Protein AF-A0A2T2YLC9-F1 (afdb_monomer)

Sequence (88 aa):
MKNSEIISPDEQITFIQEELNTIDLMRRQLFHFVPSENNLVMTFTLQDGNQVNIPIQNPYKTRMFIEEVRTYLGEQELVNERKLSKIK

Nearest PDB structures (foldseek):
  2zqm-assembl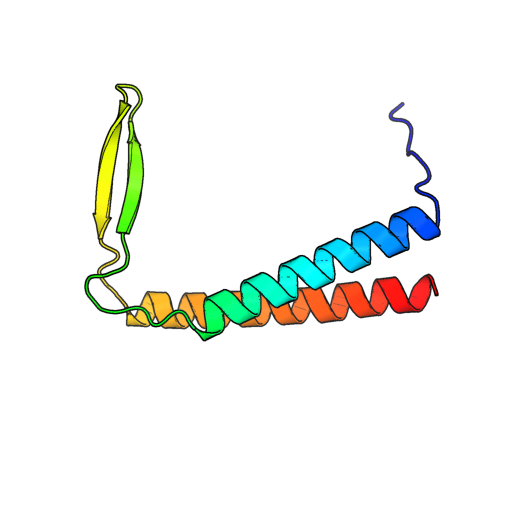y1_A  TM=4.690E-01  e=2.345E-01  Thermococcus sp. JCM 11816
  6nrb-assembly1_1  TM=4.455E-01  e=2.014E+00  Homo sapiens
  6nrd-assembly1_1  TM=4.246E-01  e=1.887E+00  Homo sapiens

Solvent-accessible surface area (backbone atoms only — not comparable to full-atom values): 5278 Å² total; per-residue (Å²): 135,83,81,76,78,79,72,48,73,67,56,50,48,51,51,47,52,53,52,46,54,51,44,53,52,52,46,52,55,55,70,72,55,75,73,46,74,82,76,44,63,52,75,44,76,46,97,87,68,50,77,46,76,45,71,49,81,49,33,66,61,51,50,52,51,51,53,51,52,47,50,52,45,54,53,50,44,57,53,44,53,57,52,48,67,73,74,108

Mean predicted aligned error: 10.0 Å

Organism: NCBI:txid2072846

Structure (mmCIF, N/CA/C/O backbone):
data_AF-A0A2T2YLC9-F1
#
_entry.id   AF-A0A2T2YLC9-F1
#
loop_
_atom_site.group_PDB
_atom_site.id
_atom_site.type_symbol
_atom_site.label_atom_id
_atom_site.label_alt_id
_atom_site.label_comp_id
_atom_site.label_asym_id
_atom_site.label_entity_id
_atom_site.label_seq_id
_atom_site.pdbx_PDB_ins_code
_atom_site.Cartn_x
_atom_site.Cartn_y
_atom_site.Cartn_z
_atom_site.occupancy
_atom_site.B_iso_or_equiv
_atom_site.auth_seq_id
_atom_site.auth_comp_id
_atom_site.auth_asym_id
_atom_site.auth_atom_id
_atom_site.pdbx_PDB_model_num
ATOM 1 N N . MET A 1 1 ? -27.002 23.398 2.501 1.00 38.34 1 MET A N 1
ATOM 2 C CA . MET A 1 1 ? -26.724 22.687 3.767 1.00 38.34 1 MET A CA 1
ATOM 3 C C . MET A 1 1 ? -26.484 21.235 3.387 1.00 38.34 1 MET A C 1
ATOM 5 O O . MET A 1 1 ? -27.395 20.630 2.844 1.00 38.34 1 MET A O 1
ATOM 9 N N . LYS A 1 2 ? -25.245 20.734 3.480 1.00 39.00 2 LYS A N 1
ATOM 10 C CA . LYS A 1 2 ? -24.952 19.324 3.176 1.00 39.00 2 LYS A CA 1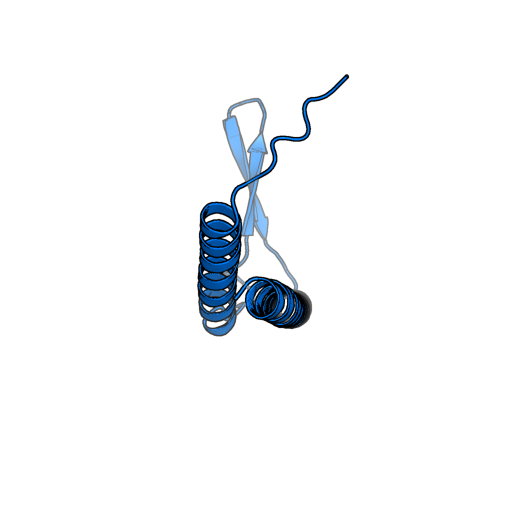
ATOM 11 C C . LYS A 1 2 ? -25.340 18.507 4.404 1.00 39.00 2 LYS A C 1
ATOM 13 O O . LYS A 1 2 ? -24.859 18.810 5.491 1.00 39.00 2 LYS A O 1
ATOM 18 N N . ASN A 1 3 ? -26.242 17.548 4.220 1.00 42.59 3 ASN A N 1
ATOM 19 C CA . ASN A 1 3 ? -26.635 16.597 5.249 1.00 42.59 3 ASN A CA 1
ATOM 20 C C . ASN A 1 3 ? -25.393 15.807 5.664 1.00 42.59 3 ASN A C 1
ATOM 22 O O . ASN A 1 3 ? -24.839 15.059 4.862 1.00 42.59 3 ASN A O 1
ATOM 26 N N . SER A 1 4 ? -24.931 16.022 6.891 1.00 51.62 4 SER A N 1
ATOM 27 C CA . SER A 1 4 ? -23.996 15.118 7.546 1.00 51.62 4 SER A CA 1
ATOM 28 C C . SER A 1 4 ? -24.786 13.854 7.866 1.00 51.62 4 SER A C 1
ATOM 30 O O . SER A 1 4 ? -25.488 13.811 8.874 1.00 51.62 4 SER A O 1
ATOM 32 N N . GLU A 1 5 ? -24.773 12.875 6.963 1.00 61.00 5 GLU A N 1
ATOM 33 C CA . GLU A 1 5 ? -25.321 11.550 7.249 1.00 61.00 5 GLU A CA 1
ATOM 34 C C . GLU A 1 5 ? -24.591 11.009 8.481 1.00 61.00 5 GLU A C 1
ATOM 36 O O . GLU A 1 5 ? -23.370 10.841 8.487 1.00 61.00 5 GLU A O 1
ATOM 41 N N . ILE A 1 6 ? -25.335 10.846 9.574 1.00 65.19 6 ILE A N 1
ATOM 42 C CA . ILE A 1 6 ? -24.829 10.249 10.804 1.00 65.19 6 ILE A CA 1
ATOM 43 C C . ILE A 1 6 ? -24.717 8.756 10.508 1.00 65.19 6 ILE A C 1
ATOM 45 O O . ILE A 1 6 ? -25.701 8.030 10.607 1.00 65.19 6 ILE A O 1
ATOM 49 N N . ILE A 1 7 ? -23.530 8.332 10.082 1.00 72.56 7 ILE A N 1
ATOM 50 C CA . ILE A 1 7 ? -23.198 6.925 9.845 1.00 72.56 7 ILE A CA 1
ATOM 51 C C . ILE A 1 7 ? -23.375 6.188 11.175 1.00 72.56 7 ILE A C 1
ATOM 53 O O . ILE A 1 7 ? -22.834 6.629 12.198 1.00 72.56 7 ILE A O 1
ATOM 57 N N . SER A 1 8 ? -24.143 5.101 11.188 1.00 85.25 8 SER A N 1
ATOM 58 C CA . SER A 1 8 ? -24.394 4.338 12.413 1.00 85.25 8 SER A CA 1
ATOM 59 C C . SER A 1 8 ? -23.094 3.724 12.964 1.00 85.25 8 SER A C 1
ATOM 61 O O . SER A 1 8 ? -22.154 3.490 12.202 1.00 85.25 8 SER A O 1
ATOM 63 N N . PRO A 1 9 ? -22.994 3.449 14.279 1.00 84.25 9 PRO A N 1
ATOM 64 C CA . PRO A 1 9 ? -21.791 2.844 14.859 1.00 84.25 9 PRO A CA 1
ATOM 65 C C . PRO A 1 9 ? -21.382 1.528 14.177 1.00 84.25 9 PRO A C 1
ATOM 67 O O . PRO A 1 9 ? -20.196 1.303 13.949 1.00 84.25 9 PRO A O 1
ATOM 70 N N . ASP A 1 10 ? -22.355 0.708 13.776 1.00 86.88 10 ASP A N 1
ATOM 71 C CA . ASP A 1 10 ? -22.117 -0.562 13.081 1.00 86.88 10 ASP A CA 1
ATOM 72 C C . ASP A 1 10 ? -21.589 -0.357 11.652 1.00 86.88 10 ASP A C 1
ATOM 74 O O . ASP A 1 10 ? -20.674 -1.059 11.210 1.00 86.88 10 ASP A O 1
ATOM 78 N N . GLU A 1 11 ? -22.102 0.645 10.936 1.00 86.75 11 GLU A N 1
ATOM 79 C CA . GLU A 1 11 ? -21.587 1.040 9.619 1.00 86.75 11 GLU A CA 1
ATOM 80 C C . GLU A 1 11 ? -20.167 1.619 9.723 1.00 86.75 11 GLU A C 1
ATOM 82 O O . GLU A 1 11 ? -19.318 1.306 8.890 1.00 86.75 11 GLU A O 1
ATOM 87 N N . GLN A 1 12 ? -19.865 2.399 10.770 1.00 87.38 12 GLN A N 1
ATOM 88 C CA . GLN A 1 12 ? -18.508 2.905 11.019 1.00 87.38 12 GLN A CA 1
ATOM 89 C C . GLN A 1 12 ? -17.525 1.771 11.334 1.00 87.38 12 GLN A C 1
ATOM 91 O O . GLN A 1 12 ? -16.407 1.770 10.818 1.00 87.38 12 GLN A O 1
ATOM 96 N N . ILE A 1 13 ? -17.932 0.794 12.153 1.00 89.94 13 ILE A N 1
ATOM 97 C CA . ILE A 1 13 ? -17.134 -0.406 12.439 1.00 89.94 13 ILE A CA 1
ATOM 98 C C . ILE A 1 13 ? -16.852 -1.174 11.147 1.00 89.94 13 ILE A C 1
ATOM 100 O O . ILE A 1 13 ? -15.701 -1.528 10.892 1.00 89.94 13 ILE A O 1
ATOM 104 N N . THR A 1 14 ? -17.886 -1.407 10.335 1.00 92.38 14 THR A N 1
ATOM 105 C CA . THR A 1 14 ? -17.777 -2.147 9.070 1.00 92.38 14 THR A CA 1
ATOM 106 C C . THR A 1 14 ? -16.817 -1.445 8.113 1.00 92.38 14 THR A C 1
ATOM 108 O O . THR A 1 14 ? -15.876 -2.069 7.629 1.00 92.38 14 THR A O 1
ATOM 111 N N . PHE A 1 15 ? -16.974 -0.132 7.933 1.00 91.06 15 PHE A N 1
ATOM 112 C CA . PHE A 1 15 ? -16.097 0.679 7.092 1.00 91.06 15 PHE A CA 1
ATOM 113 C C . PHE A 1 15 ? -14.627 0.611 7.538 1.00 91.06 15 PHE A C 1
ATOM 115 O O . PHE A 1 15 ? -13.738 0.330 6.736 1.00 91.06 15 PHE A O 1
ATOM 122 N N . ILE A 1 16 ? -14.354 0.809 8.833 1.00 89.25 16 ILE A N 1
ATOM 123 C CA . ILE A 1 16 ? -12.981 0.753 9.360 1.00 89.25 16 ILE A CA 1
ATOM 124 C C . ILE A 1 16 ? -12.388 -0.654 9.189 1.00 89.25 16 ILE A C 1
ATOM 126 O O . ILE A 1 16 ? -11.200 -0.796 8.899 1.00 89.25 16 ILE A O 1
ATOM 130 N N . GLN A 1 17 ? -13.199 -1.702 9.340 1.00 91.62 17 GLN A N 1
ATOM 131 C CA . GLN A 1 17 ? -12.753 -3.081 9.155 1.00 91.62 17 GLN A CA 1
ATOM 132 C C . GLN A 1 17 ? -12.400 -3.384 7.689 1.00 91.62 17 GLN A C 1
ATOM 134 O O . GLN A 1 17 ? -11.415 -4.077 7.430 1.00 91.62 17 GLN A O 1
ATOM 139 N N . GLU A 1 18 ? -13.158 -2.849 6.730 1.00 92.88 18 GLU A N 1
ATOM 140 C CA . GLU A 1 18 ? -12.845 -2.939 5.298 1.00 92.88 18 GLU A CA 1
ATOM 141 C C . GLU A 1 18 ? -11.545 -2.203 4.944 1.00 92.88 18 GLU A C 1
ATOM 143 O O . GLU A 1 18 ? -10.712 -2.740 4.203 1.00 92.88 18 GLU A O 1
ATOM 148 N N . GLU A 1 19 ? -11.319 -1.016 5.517 1.00 89.69 19 GLU A N 1
ATOM 149 C CA . GLU A 1 19 ? -10.056 -0.288 5.353 1.00 89.69 19 GLU A CA 1
ATOM 150 C C . GLU A 1 19 ? -8.867 -1.087 5.907 1.00 89.69 19 GLU A C 1
ATOM 152 O O . GLU A 1 19 ? -7.847 -1.215 5.230 1.00 89.69 19 GLU A O 1
ATOM 157 N N . LEU A 1 20 ? -8.996 -1.675 7.103 1.00 92.75 20 LEU A N 1
ATOM 158 C CA . LEU A 1 20 ? -7.949 -2.514 7.703 1.00 92.75 20 LEU A CA 1
ATOM 159 C C . LEU A 1 20 ? -7.627 -3.740 6.835 1.00 92.75 20 LEU A C 1
ATOM 161 O O . LEU A 1 20 ? -6.457 -4.025 6.582 1.00 92.75 20 LEU A O 1
ATOM 165 N N . ASN A 1 21 ? -8.649 -4.424 6.310 1.00 92.75 21 ASN A N 1
ATOM 166 C CA . ASN A 1 21 ? -8.459 -5.560 5.402 1.00 92.75 21 ASN A CA 1
ATOM 167 C C . ASN A 1 21 ? -7.740 -5.144 4.107 1.00 92.75 21 ASN A C 1
ATOM 169 O O . ASN A 1 21 ? -6.883 -5.870 3.598 1.00 92.75 21 ASN A O 1
ATOM 173 N N . THR A 1 22 ? -8.072 -3.963 3.580 1.00 91.31 22 THR A N 1
ATOM 174 C CA . THR A 1 22 ? -7.425 -3.401 2.387 1.00 91.31 22 THR A CA 1
ATOM 175 C C . THR A 1 22 ? -5.953 -3.088 2.654 1.00 91.31 22 THR A C 1
ATOM 177 O O . THR A 1 22 ? -5.092 -3.432 1.841 1.00 91.31 22 THR A O 1
ATOM 180 N N . ILE A 1 23 ? -5.647 -2.486 3.808 1.00 88.44 23 ILE A N 1
ATOM 181 C CA . ILE A 1 23 ? -4.276 -2.180 4.228 1.00 88.44 23 ILE A CA 1
ATOM 182 C C . ILE A 1 23 ? -3.446 -3.464 4.359 1.00 88.44 23 ILE A C 1
ATOM 184 O O . ILE A 1 23 ? -2.349 -3.528 3.799 1.00 88.44 23 ILE A O 1
ATOM 188 N N . ASP A 1 24 ? -3.961 -4.501 5.027 1.00 90.31 24 ASP A N 1
ATOM 189 C CA . ASP A 1 24 ? -3.265 -5.789 5.166 1.00 90.31 24 ASP A CA 1
ATOM 190 C C . ASP A 1 24 ? -2.972 -6.421 3.794 1.00 90.31 24 ASP A C 1
ATOM 192 O O . ASP A 1 24 ? -1.835 -6.811 3.508 1.00 90.31 24 ASP A O 1
ATOM 196 N N . LEU A 1 25 ? -3.958 -6.432 2.888 1.00 90.88 25 LEU A N 1
ATOM 197 C CA . LEU A 1 25 ? -3.773 -6.938 1.527 1.00 90.88 25 LEU A CA 1
ATOM 198 C C . LEU A 1 25 ? -2.654 -6.190 0.784 1.00 90.88 25 LEU A C 1
ATOM 200 O O . LEU A 1 25 ? -1.758 -6.827 0.222 1.00 90.88 25 LEU A O 1
ATOM 204 N N . MET A 1 26 ? -2.670 -4.854 0.806 1.00 83.38 26 MET A N 1
ATOM 205 C CA . MET A 1 26 ? -1.649 -4.033 0.146 1.00 83.38 26 MET A CA 1
ATOM 206 C C . MET A 1 26 ? -0.259 -4.258 0.750 1.00 83.38 26 MET A C 1
ATOM 208 O O . MET A 1 26 ? 0.721 -4.409 0.018 1.00 83.38 26 MET A O 1
ATOM 212 N N . ARG A 1 27 ? -0.152 -4.345 2.082 1.00 85.50 27 ARG A N 1
ATOM 213 C CA . ARG A 1 27 ? 1.119 -4.618 2.769 1.00 85.50 27 ARG A CA 1
ATOM 214 C C . ARG A 1 27 ? 1.695 -5.980 2.379 1.00 85.50 27 ARG A C 1
ATOM 216 O O . ARG A 1 27 ? 2.901 -6.068 2.140 1.00 85.50 27 ARG A O 1
ATOM 223 N N . ARG A 1 28 ? 0.861 -7.022 2.273 1.00 87.31 28 ARG A N 1
ATOM 224 C CA . ARG A 1 28 ? 1.279 -8.361 1.814 1.00 87.31 28 ARG A CA 1
ATOM 225 C C . ARG A 1 28 ? 1.744 -8.342 0.361 1.00 87.31 28 ARG A C 1
ATOM 227 O O . ARG A 1 28 ? 2.798 -8.895 0.054 1.00 87.31 28 ARG A O 1
ATOM 234 N N . GLN A 1 29 ? 1.001 -7.676 -0.522 1.00 85.06 29 GLN A N 1
ATOM 235 C CA . GLN A 1 29 ? 1.382 -7.535 -1.930 1.00 85.06 29 GLN A CA 1
ATOM 236 C C . GLN A 1 29 ? 2.740 -6.837 -2.079 1.00 85.06 29 GLN A C 1
ATOM 238 O O . GLN A 1 29 ? 3.603 -7.328 -2.803 1.00 85.06 29 GLN A O 1
ATOM 243 N N . LEU A 1 30 ? 2.963 -5.745 -1.342 1.00 83.50 30 LEU A N 1
ATOM 244 C CA . LEU A 1 30 ? 4.228 -5.008 -1.356 1.00 83.50 30 LEU A CA 1
ATOM 245 C C . LEU A 1 30 ? 5.389 -5.788 -0.729 1.00 83.50 30 LEU A C 1
ATOM 247 O O . LEU A 1 30 ? 6.518 -5.650 -1.184 1.00 83.50 30 LEU A O 1
ATOM 251 N N . PHE A 1 31 ? 5.136 -6.628 0.278 1.00 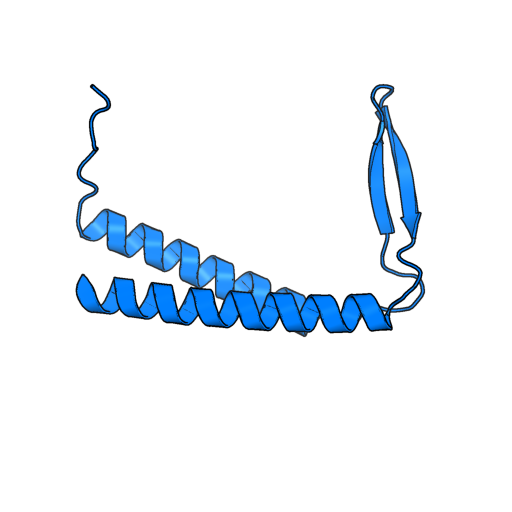82.00 31 PHE A N 1
ATOM 252 C CA . PHE A 1 31 ? 6.172 -7.483 0.868 1.00 82.00 31 PHE A CA 1
ATOM 253 C C . PHE A 1 31 ? 6.721 -8.511 -0.129 1.00 82.00 31 PHE A C 1
ATOM 255 O O . PHE A 1 31 ? 7.922 -8.771 -0.160 1.00 82.00 31 PHE A O 1
ATOM 262 N N . HIS A 1 32 ? 5.851 -9.083 -0.962 1.00 78.56 32 HIS A N 1
ATOM 263 C CA . HIS A 1 32 ? 6.252 -10.030 -2.004 1.00 78.56 32 HIS A CA 1
ATOM 264 C C . HIS A 1 32 ? 6.771 -9.350 -3.275 1.00 78.56 32 HIS A C 1
ATOM 266 O O . HIS A 1 32 ? 7.288 -10.020 -4.171 1.00 78.56 32 HIS A O 1
ATOM 272 N N . PHE A 1 33 ? 6.650 -8.027 -3.364 1.00 77.56 33 PHE A N 1
ATOM 273 C CA . PHE A 1 33 ? 7.086 -7.277 -4.522 1.00 77.56 33 PHE A CA 1
ATOM 274 C C . PHE A 1 33 ? 8.602 -7.048 -4.485 1.00 77.56 33 PHE A C 1
ATOM 276 O O . PHE A 1 33 ? 9.120 -6.236 -3.719 1.00 77.56 33 PHE A O 1
ATOM 283 N N . VAL A 1 34 ? 9.327 -7.754 -5.353 1.00 72.25 34 VAL A N 1
ATOM 284 C CA . VAL A 1 34 ? 10.769 -7.566 -5.547 1.00 72.25 34 VAL A CA 1
ATOM 285 C C . VAL A 1 34 ? 10.987 -6.760 -6.831 1.00 72.25 34 VAL A C 1
ATOM 287 O O . VAL A 1 34 ? 10.865 -7.326 -7.919 1.00 72.25 34 VAL A O 1
ATOM 290 N N . PRO A 1 35 ? 11.314 -5.454 -6.747 1.00 66.2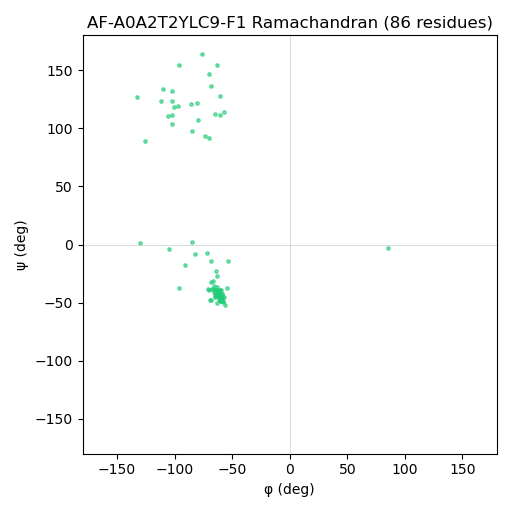5 35 PRO A N 1
ATOM 291 C CA . PRO A 1 35 ? 11.644 -4.669 -7.930 1.00 66.25 35 PRO A CA 1
ATOM 292 C C . PRO A 1 35 ? 12.929 -5.218 -8.564 1.00 66.25 35 PRO A C 1
ATOM 294 O O . PRO A 1 35 ? 14.002 -5.126 -7.969 1.00 66.25 35 PRO A O 1
ATOM 297 N N . SER A 1 36 ? 12.830 -5.805 -9.758 1.00 63.94 36 SER A N 1
ATOM 298 C CA . SER A 1 36 ? 13.986 -6.128 -10.601 1.00 63.94 36 SER A CA 1
ATOM 299 C C . SER A 1 36 ? 14.202 -5.018 -11.632 1.00 63.94 36 SER A C 1
ATOM 301 O O . SER A 1 36 ? 13.251 -4.325 -11.997 1.00 63.94 36 SER A O 1
ATOM 303 N N . GLU A 1 37 ? 15.441 -4.857 -12.111 1.00 55.34 37 GLU A N 1
ATOM 304 C CA . GLU A 1 37 ? 15.866 -3.780 -13.032 1.00 55.34 37 GLU A CA 1
ATOM 305 C C . GLU A 1 37 ? 15.030 -3.664 -14.320 1.00 55.34 37 GLU A C 1
ATOM 307 O O . GLU A 1 37 ? 15.079 -2.627 -14.971 1.00 55.34 37 GLU A O 1
ATOM 312 N N . ASN A 1 38 ? 14.214 -4.672 -14.655 1.00 55.47 38 ASN A N 1
ATOM 313 C CA . ASN A 1 38 ? 13.486 -4.750 -15.923 1.00 55.47 38 ASN A CA 1
ATOM 314 C C . ASN A 1 38 ? 11.974 -5.047 -15.803 1.00 55.47 38 ASN A C 1
ATOM 316 O O . ASN A 1 38 ? 11.312 -5.135 -16.834 1.00 55.47 38 ASN A O 1
ATOM 320 N N . ASN A 1 39 ? 11.403 -5.195 -14.596 1.00 61.84 39 ASN A N 1
ATOM 321 C CA . ASN A 1 39 ? 9.987 -5.595 -14.437 1.00 61.84 39 ASN A CA 1
ATOM 322 C C . ASN A 1 39 ? 9.032 -4.462 -14.033 1.00 61.84 39 ASN A C 1
ATOM 324 O O . ASN A 1 39 ? 7.827 -4.691 -13.942 1.00 61.84 39 ASN A O 1
ATOM 328 N N . LEU A 1 40 ? 9.532 -3.250 -13.780 1.00 69.50 40 LEU A N 1
ATOM 329 C CA . LEU A 1 40 ? 8.677 -2.106 -13.471 1.00 69.50 40 LEU A CA 1
ATOM 330 C C . LEU A 1 40 ? 8.497 -1.206 -14.681 1.00 69.50 40 LEU A C 1
ATOM 332 O O . LEU A 1 40 ? 9.448 -0.597 -15.168 1.00 69.50 40 LEU A O 1
ATOM 336 N N . VAL A 1 41 ? 7.249 -1.082 -15.114 1.00 71.50 41 VAL A N 1
ATOM 337 C CA . VAL A 1 41 ? 6.846 -0.243 -16.236 1.00 71.50 41 VAL A CA 1
ATOM 338 C C . VAL A 1 41 ? 5.630 0.570 -15.818 1.00 71.50 41 VAL A C 1
ATOM 340 O O . VAL A 1 41 ? 4.631 0.019 -15.362 1.00 71.50 41 VAL A O 1
ATOM 343 N N . MET A 1 42 ? 5.706 1.885 -15.989 1.00 67.44 42 MET A N 1
ATOM 344 C CA . MET A 1 42 ? 4.542 2.757 -15.907 1.00 67.44 42 MET A CA 1
ATOM 345 C C . MET A 1 42 ? 3.867 2.782 -17.277 1.00 67.44 42 MET A C 1
ATOM 347 O O . MET A 1 42 ? 4.503 3.138 -18.268 1.00 67.44 42 MET A O 1
ATOM 351 N N . THR A 1 43 ? 2.601 2.371 -17.337 1.00 76.88 43 THR A N 1
ATOM 352 C CA . THR A 1 43 ? 1.826 2.331 -18.586 1.00 76.88 43 THR A CA 1
ATOM 353 C C . THR A 1 43 ? 0.881 3.525 -18.645 1.00 76.88 43 THR A C 1
ATOM 355 O O .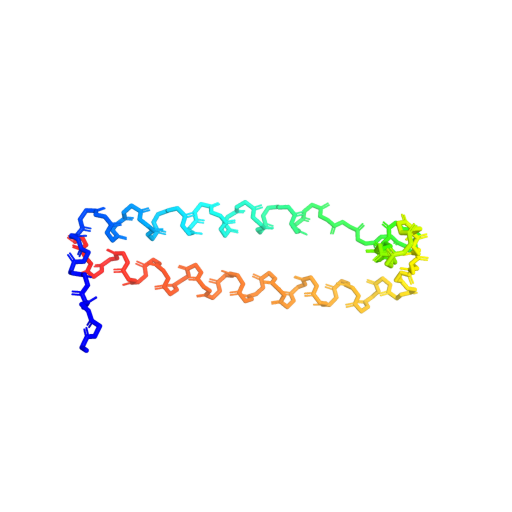 THR A 1 43 ? 0.054 3.704 -17.752 1.00 76.88 43 THR A O 1
ATOM 358 N N . PHE A 1 44 ? 0.979 4.328 -19.700 1.00 71.88 44 PHE A N 1
ATOM 359 C CA . PHE A 1 44 ? 0.074 5.439 -19.988 1.00 71.88 44 PHE A CA 1
ATOM 360 C C . PHE A 1 44 ? -0.785 5.096 -21.194 1.00 71.88 44 PHE A C 1
ATOM 362 O O . PHE A 1 44 ? -0.258 4.646 -22.206 1.00 71.88 44 PHE A O 1
ATOM 369 N N . THR A 1 45 ? -2.091 5.344 -21.111 1.00 84.25 45 THR A N 1
ATOM 370 C CA . THR A 1 45 ? -2.975 5.273 -22.283 1.00 84.25 45 THR A CA 1
ATOM 371 C C . THR A 1 45 ? -3.161 6.683 -22.834 1.00 84.25 45 THR A C 1
ATOM 373 O O . THR A 1 45 ? -3.611 7.577 -22.116 1.00 84.25 45 THR A O 1
ATOM 376 N N . LEU A 1 46 ? -2.759 6.894 -24.084 1.00 86.62 46 LEU A N 1
ATOM 377 C CA . LEU A 1 46 ? -2.901 8.149 -24.812 1.00 86.62 46 LEU A CA 1
ATOM 378 C C . LEU A 1 46 ? -4.353 8.348 -25.277 1.00 86.62 46 LEU A C 1
ATOM 380 O O . LEU A 1 46 ? -5.155 7.416 -25.297 1.00 86.62 46 LEU A O 1
ATOM 384 N N . GLN A 1 47 ? -4.701 9.580 -25.659 1.00 77.81 47 GLN A N 1
ATOM 385 C CA . GLN A 1 47 ? -6.065 9.934 -26.086 1.00 77.81 47 GLN A CA 1
ATOM 386 C C . GLN A 1 47 ? -6.515 9.211 -27.365 1.00 77.81 47 GLN A C 1
ATOM 388 O O . GLN A 1 47 ? -7.710 9.057 -27.595 1.00 77.81 47 GLN A O 1
ATOM 393 N N . ASP A 1 48 ? -5.565 8.756 -28.178 1.00 91.62 48 ASP A N 1
ATOM 394 C CA . ASP A 1 48 ? -5.789 7.937 -29.371 1.00 91.62 48 ASP A CA 1
ATOM 395 C C . ASP A 1 48 ? -5.895 6.429 -29.058 1.00 91.62 48 ASP A C 1
ATOM 397 O O . ASP A 1 48 ? -6.062 5.619 -29.967 1.00 91.62 48 ASP A O 1
ATOM 401 N N . GLY A 1 49 ? -5.812 6.047 -27.779 1.00 88.38 49 GLY A N 1
ATOM 402 C CA . GLY A 1 49 ? -5.865 4.664 -27.309 1.00 88.38 49 GLY A CA 1
ATOM 403 C C . GLY A 1 49 ? -4.522 3.931 -27.326 1.00 88.38 49 GLY A C 1
ATOM 404 O O . GLY A 1 49 ? -4.457 2.792 -26.861 1.00 88.38 49 GLY A O 1
ATOM 405 N N . ASN A 1 50 ? -3.443 4.555 -27.808 1.00 86.69 50 ASN A N 1
ATOM 406 C CA . ASN A 1 50 ? -2.117 3.942 -27.796 1.00 86.69 50 ASN A CA 1
ATOM 407 C C . ASN A 1 50 ? -1.556 3.849 -26.371 1.00 86.69 50 ASN A C 1
ATOM 409 O O . ASN A 1 50 ? -1.782 4.726 -25.539 1.00 86.69 50 ASN A O 1
ATOM 413 N N . GLN A 1 51 ? -0.783 2.798 -26.090 1.00 90.50 51 GLN A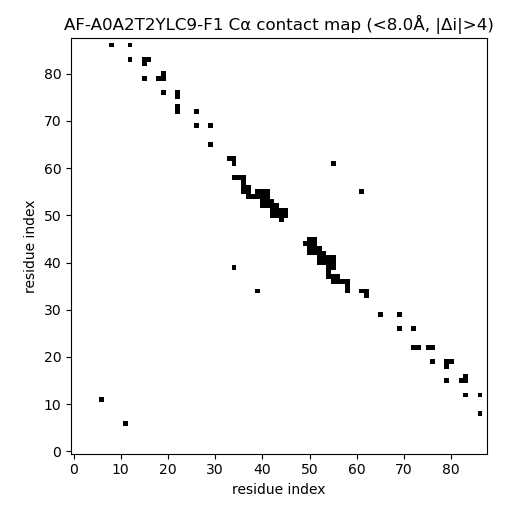 N 1
ATOM 414 C CA . GLN A 1 51 ? -0.125 2.617 -24.795 1.00 90.50 51 GLN A CA 1
ATOM 415 C C . GLN A 1 51 ? 1.359 2.985 -24.864 1.00 90.50 51 GLN A C 1
ATOM 417 O O . GLN A 1 51 ? 2.084 2.537 -25.751 1.00 90.50 51 GLN A O 1
ATOM 422 N N . VAL A 1 52 ? 1.819 3.780 -23.898 1.00 84.06 52 VAL A N 1
ATOM 423 C CA . VAL A 1 52 ? 3.225 4.153 -23.712 1.00 84.06 52 VAL A CA 1
ATOM 424 C C . VAL A 1 52 ? 3.740 3.520 -22.430 1.00 84.06 52 VAL A C 1
ATOM 426 O O . VAL A 1 52 ? 3.213 3.765 -21.348 1.00 84.06 52 VAL A O 1
ATOM 429 N N . ASN A 1 53 ? 4.806 2.739 -22.566 1.00 79.75 53 ASN A N 1
ATOM 430 C CA . ASN A 1 53 ? 5.438 1.995 -21.486 1.00 79.75 53 ASN A CA 1
ATOM 431 C C . ASN A 1 53 ? 6.757 2.667 -21.099 1.00 79.75 53 ASN A C 1
ATOM 433 O O . ASN A 1 53 ? 7.715 2.639 -21.869 1.00 79.75 53 ASN A O 1
ATOM 437 N N . ILE A 1 54 ? 6.813 3.267 -19.911 1.00 68.56 54 ILE A N 1
ATOM 438 C CA . ILE A 1 54 ? 8.018 3.914 -19.383 1.00 68.56 54 ILE A CA 1
ATOM 439 C C . ILE A 1 54 ? 8.663 2.986 -18.345 1.00 68.56 54 ILE A C 1
ATOM 441 O O . ILE A 1 54 ? 8.081 2.789 -17.274 1.00 68.56 54 ILE A O 1
ATOM 445 N N . PRO A 1 55 ? 9.845 2.404 -18.618 1.00 70.50 55 PRO A N 1
ATOM 446 C CA . PRO A 1 55 ? 10.532 1.558 -17.651 1.00 70.50 55 PRO A CA 1
ATOM 447 C C . PRO A 1 55 ? 11.024 2.389 -16.462 1.00 70.50 55 PRO A C 1
ATOM 449 O O . PRO A 1 55 ? 11.601 3.468 -16.627 1.00 70.50 55 PRO A O 1
ATOM 452 N N . ILE A 1 56 ? 10.831 1.879 -15.248 1.00 72.19 56 ILE A N 1
ATOM 453 C CA . ILE A 1 56 ? 11.345 2.502 -14.028 1.00 72.19 56 ILE A CA 1
ATOM 454 C C . ILE A 1 56 ? 12.789 2.034 -13.842 1.00 72.19 56 ILE A C 1
ATOM 456 O O . ILE A 1 56 ? 13.057 0.954 -13.329 1.00 72.19 56 ILE A O 1
ATOM 460 N N . GLN A 1 57 ? 13.727 2.875 -14.277 1.00 68.31 57 GLN A N 1
ATOM 461 C CA . GLN A 1 57 ? 15.147 2.533 -14.434 1.00 68.31 57 GLN A CA 1
ATOM 462 C C . GLN A 1 57 ? 15.936 2.364 -13.124 1.00 68.31 57 GLN A C 1
ATOM 464 O O . GLN A 1 57 ? 17.109 2.007 -13.164 1.00 68.31 57 GLN A O 1
ATOM 469 N N . ASN A 1 58 ? 15.352 2.670 -11.960 1.00 75.25 58 ASN A N 1
ATOM 470 C CA . ASN A 1 58 ? 16.085 2.669 -10.693 1.00 75.25 58 ASN A CA 1
ATOM 471 C C . ASN A 1 58 ? 15.407 1.769 -9.644 1.00 75.25 58 ASN A C 1
ATOM 473 O O . ASN A 1 58 ? 14.609 2.266 -8.842 1.00 75.25 58 ASN A O 1
ATOM 477 N N . PRO A 1 59 ? 15.747 0.468 -9.597 1.00 73.31 59 PRO A N 1
ATOM 478 C CA . PRO A 1 59 ? 15.150 -0.477 -8.650 1.00 73.31 59 PRO A CA 1
ATOM 479 C C . PRO A 1 59 ? 15.448 -0.115 -7.190 1.00 73.31 59 PRO A C 1
ATOM 481 O O . PRO A 1 59 ? 14.653 -0.434 -6.309 1.00 73.31 59 PRO A O 1
ATOM 484 N N . TYR A 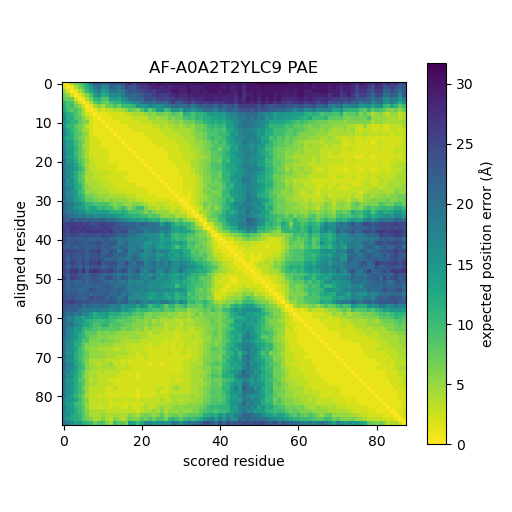1 60 ? 16.564 0.573 -6.914 1.00 76.88 60 TYR A N 1
ATOM 485 C CA . TYR A 1 60 ? 16.922 1.015 -5.567 1.00 76.88 60 TYR A CA 1
ATOM 486 C C . TYR A 1 60 ? 15.963 2.100 -5.069 1.00 76.88 60 TYR A C 1
ATOM 488 O O . TYR A 1 60 ? 15.417 1.984 -3.973 1.00 76.88 60 TYR A O 1
ATOM 496 N N . LYS A 1 61 ? 15.688 3.118 -5.894 1.00 76.06 61 LYS A N 1
ATOM 497 C CA . LYS A 1 61 ? 14.674 4.138 -5.585 1.00 76.06 61 LYS A CA 1
ATOM 498 C C . LYS A 1 61 ? 13.290 3.516 -5.444 1.00 76.06 61 LYS A C 1
ATOM 500 O O . LYS A 1 61 ? 12.571 3.872 -4.518 1.00 76.06 61 LYS A O 1
ATOM 505 N N . THR A 1 62 ? 12.937 2.562 -6.307 1.00 76.50 62 THR A N 1
ATOM 506 C CA . THR A 1 62 ? 11.670 1.834 -6.182 1.00 76.50 62 THR A CA 1
ATOM 507 C C . THR A 1 62 ? 11.593 1.063 -4.869 1.00 76.50 62 THR A C 1
ATOM 509 O O . THR A 1 62 ? 10.573 1.138 -4.195 1.00 76.50 62 THR A O 1
ATOM 512 N N . ARG A 1 63 ? 12.666 0.374 -4.462 1.00 79.88 63 ARG A N 1
ATOM 513 C CA . ARG A 1 63 ? 12.727 -0.324 -3.172 1.00 79.88 63 ARG A CA 1
ATOM 514 C C . ARG A 1 63 ? 12.547 0.639 -2.000 1.00 79.88 63 ARG A C 1
ATOM 516 O O . ARG A 1 63 ? 11.752 0.339 -1.121 1.00 79.88 63 ARG A O 1
ATOM 523 N N . MET A 1 64 ? 13.230 1.787 -1.998 1.00 81.19 64 MET A N 1
ATOM 524 C CA . MET A 1 64 ? 13.036 2.794 -0.945 1.00 81.19 64 MET A CA 1
ATOM 525 C C . MET A 1 64 ? 11.587 3.289 -0.897 1.00 81.19 64 MET A C 1
ATOM 527 O O . MET A 1 64 ? 10.991 3.304 0.173 1.00 81.19 64 MET A O 1
ATOM 531 N N . PHE A 1 65 ? 10.993 3.600 -2.051 1.00 81.94 65 PHE A N 1
ATOM 532 C CA . PHE A 1 65 ? 9.597 4.031 -2.126 1.00 81.94 65 PHE A CA 1
ATOM 533 C C . PHE A 1 65 ? 8.621 2.957 -1.617 1.00 81.94 65 PHE A C 1
ATOM 535 O O . PHE A 1 65 ? 7.675 3.270 -0.904 1.00 81.94 65 PHE A O 1
ATOM 542 N N . ILE A 1 66 ? 8.856 1.678 -1.928 1.00 84.00 66 ILE A N 1
ATOM 543 C CA . IL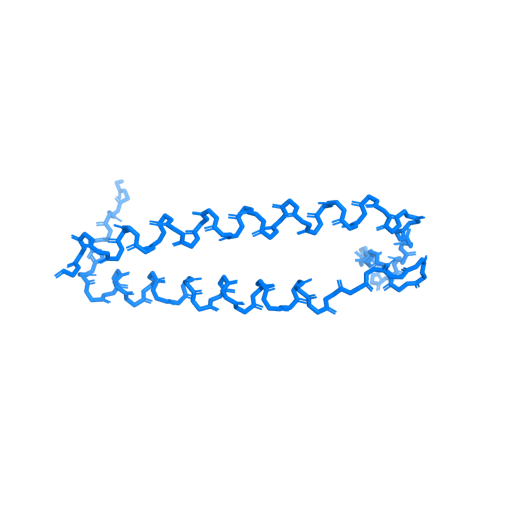E A 1 66 ? 8.049 0.571 -1.391 1.00 84.00 66 ILE A CA 1
ATOM 544 C 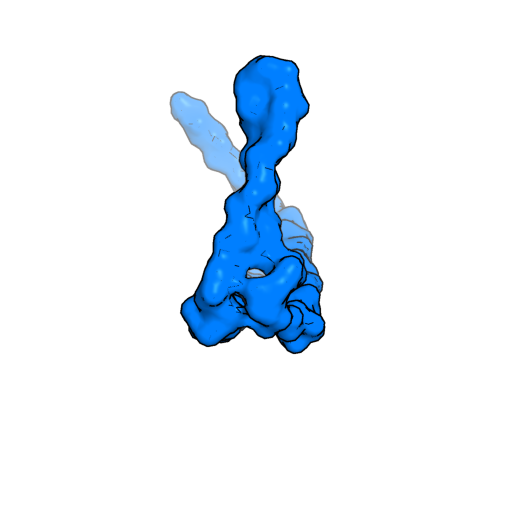C . ILE A 1 66 ? 8.126 0.530 0.134 1.00 84.00 66 ILE A C 1
ATOM 546 O O . ILE A 1 66 ? 7.096 0.371 0.783 1.00 84.00 66 ILE A O 1
ATOM 550 N N . GLU A 1 67 ? 9.316 0.683 0.717 1.00 86.00 67 GLU A N 1
ATOM 551 C CA . GLU A 1 67 ? 9.472 0.707 2.175 1.00 86.00 67 GLU A CA 1
ATOM 552 C C . GLU A 1 67 ? 8.769 1.917 2.814 1.00 86.00 67 GLU A C 1
ATOM 554 O O . GLU A 1 67 ? 8.106 1.768 3.844 1.00 86.00 67 GLU A O 1
ATOM 559 N N . GLU A 1 68 ? 8.821 3.092 2.182 1.00 86.56 68 GLU A N 1
ATOM 560 C CA . GLU A 1 68 ? 8.071 4.280 2.618 1.00 86.56 68 GLU A CA 1
ATOM 561 C C . GLU A 1 68 ? 6.556 4.035 2.586 1.00 86.56 68 GLU A C 1
ATOM 563 O O . GLU A 1 68 ? 5.866 4.282 3.576 1.00 86.56 68 GLU A O 1
ATOM 568 N N . VAL A 1 69 ? 6.033 3.470 1.492 1.00 85.38 69 VAL A N 1
ATOM 569 C CA . VAL A 1 69 ? 4.606 3.130 1.366 1.00 85.38 69 VAL A CA 1
ATOM 570 C C . VAL A 1 69 ? 4.197 2.084 2.404 1.00 85.38 69 VAL A C 1
ATOM 572 O O . VAL A 1 69 ? 3.150 2.223 3.033 1.00 85.38 69 VAL A O 1
ATOM 575 N N . ARG A 1 70 ? 5.018 1.054 2.641 1.00 85.75 70 ARG A N 1
ATOM 576 C CA . ARG A 1 70 ? 4.754 0.041 3.678 1.00 85.75 70 ARG A CA 1
ATOM 577 C C . ARG A 1 70 ? 4.711 0.657 5.075 1.00 85.75 70 ARG A C 1
ATOM 579 O O . ARG A 1 70 ? 3.854 0.273 5.870 1.00 85.75 70 ARG A O 1
ATOM 586 N N . THR A 1 71 ? 5.608 1.599 5.358 1.00 89.88 71 THR A N 1
ATOM 587 C CA . THR A 1 71 ? 5.641 2.331 6.630 1.00 89.88 71 THR A CA 1
ATOM 588 C C . THR A 1 71 ? 4.365 3.148 6.806 1.00 89.88 71 THR A C 1
ATOM 590 O O . THR A 1 71 ? 3.668 2.979 7.804 1.00 89.88 71 THR A O 1
ATOM 593 N N . TYR A 1 72 ? 3.994 3.936 5.795 1.00 90.62 72 TYR A N 1
ATOM 594 C CA . TYR A 1 72 ? 2.762 4.723 5.800 1.00 90.62 72 TYR A CA 1
ATOM 595 C C . TYR A 1 72 ? 1.508 3.857 6.001 1.00 90.62 72 TYR A C 1
ATOM 597 O O . TYR A 1 72 ? 0.648 4.186 6.817 1.00 90.62 72 TYR A O 1
ATOM 605 N N . LEU A 1 73 ? 1.407 2.722 5.301 1.00 86.38 73 LEU A N 1
ATOM 606 C CA . LEU A 1 73 ? 0.293 1.784 5.466 1.00 86.38 73 LEU A CA 1
ATOM 607 C C . LEU A 1 73 ? 0.210 1.240 6.898 1.00 86.38 73 LEU A C 1
ATOM 609 O O . LEU A 1 73 ? -0.885 1.129 7.442 1.00 86.38 73 LEU A O 1
ATOM 613 N N . GLY A 1 74 ? 1.349 0.947 7.532 1.00 89.38 74 GLY A N 1
ATOM 614 C CA . GLY A 1 74 ? 1.375 0.537 8.937 1.00 89.38 74 GLY A CA 1
ATOM 615 C C . GLY A 1 74 ? 0.935 1.639 9.902 1.00 89.38 74 GLY A C 1
ATOM 616 O O . GLY A 1 74 ? 0.249 1.360 10.882 1.00 89.38 74 GLY A O 1
ATOM 617 N N . GLU A 1 75 ? 1.260 2.900 9.617 1.00 92.75 75 GLU A N 1
ATOM 618 C CA . GLU A 1 75 ? 0.749 4.032 10.396 1.00 92.75 75 GLU A CA 1
ATOM 619 C C . GLU A 1 75 ? -0.771 4.191 10.248 1.00 92.75 75 GLU A C 1
ATOM 621 O O . GLU A 1 75 ? -1.460 4.422 11.244 1.00 92.75 75 GLU A O 1
ATOM 626 N N . GLN A 1 76 ? -1.312 4.024 9.034 1.00 90.19 76 GLN A N 1
ATOM 627 C CA . GLN A 1 76 ? -2.761 4.057 8.796 1.00 90.19 76 GLN A CA 1
ATOM 628 C C . GLN A 1 76 ? -3.490 2.923 9.521 1.00 90.19 76 GLN A C 1
ATOM 630 O O . GLN A 1 76 ? -4.540 3.163 10.118 1.00 90.19 76 GLN A O 1
ATOM 635 N N . GLU A 1 77 ? -2.917 1.718 9.532 1.00 92.19 77 GLU A N 1
ATOM 636 C CA . GLU A 1 77 ? -3.449 0.580 10.286 1.00 92.19 77 GLU A CA 1
ATOM 637 C C . GLU A 1 77 ? -3.594 0.926 11.772 1.00 92.19 77 GLU A C 1
ATOM 639 O O . GLU A 1 77 ? -4.693 0.853 12.316 1.00 92.19 77 GLU A O 1
ATOM 644 N N . LEU A 1 78 ? -2.527 1.437 12.401 1.00 93.56 78 LEU A N 1
ATOM 645 C CA . LEU A 1 78 ? -2.542 1.852 13.810 1.00 93.56 78 LEU A CA 1
ATOM 646 C C . LEU A 1 78 ? -3.581 2.945 14.094 1.00 93.56 78 LEU A C 1
ATOM 648 O O . LEU A 1 78 ? -4.220 2.957 15.150 1.00 93.56 78 LEU A O 1
ATOM 652 N N . VAL A 1 79 ? -3.744 3.901 13.177 1.00 93.69 79 VAL A N 1
ATOM 653 C CA . VAL A 1 79 ? -4.767 4.947 13.297 1.00 93.69 79 VAL A CA 1
ATOM 654 C C . VAL A 1 79 ? -6.167 4.336 13.246 1.00 93.69 79 VAL A C 1
ATOM 656 O O . VAL A 1 79 ? -7.015 4.699 14.064 1.00 93.69 79 VAL A O 1
ATOM 659 N N . ASN A 1 80 ? -6.408 3.405 12.329 1.00 88.62 80 ASN A N 1
ATOM 660 C CA . ASN A 1 80 ? -7.704 2.765 12.144 1.00 88.62 80 ASN A CA 1
ATOM 661 C C . ASN A 1 80 ? -8.054 1.799 13.284 1.00 88.62 80 ASN A C 1
ATOM 663 O O . ASN A 1 80 ? -9.178 1.845 13.780 1.00 88.62 80 ASN A O 1
ATOM 667 N N . GLU A 1 81 ? -7.094 1.042 13.814 1.00 91.38 81 GLU A N 1
ATOM 668 C CA . GLU A 1 81 ? -7.279 0.236 15.027 1.00 91.38 81 GLU A CA 1
ATOM 669 C C . GLU A 1 81 ? -7.672 1.099 16.234 1.00 91.38 81 GLU A C 1
ATOM 671 O O . GLU A 1 81 ? -8.600 0.763 16.971 1.00 91.38 81 GLU A O 1
ATOM 676 N N . ARG A 1 82 ? -7.028 2.264 16.405 1.00 92.38 82 ARG A N 1
ATOM 677 C CA . ARG A 1 82 ? -7.379 3.225 17.465 1.00 92.38 82 ARG A CA 1
ATOM 678 C C . ARG A 1 82 ? -8.754 3.858 17.274 1.00 92.38 82 ARG A C 1
ATOM 680 O O . ARG A 1 82 ? -9.372 4.252 18.260 1.00 92.38 82 ARG A O 1
ATOM 687 N N . LYS A 1 83 ? -9.218 4.043 16.034 1.00 89.81 83 LYS A N 1
ATOM 688 C CA . LYS A 1 83 ? -10.597 4.492 15.773 1.00 89.81 83 LYS A CA 1
ATOM 689 C C . LYS A 1 83 ? -11.572 3.383 16.154 1.00 89.81 83 LYS A C 1
ATOM 691 O O . LYS A 1 83 ? -12.508 3.640 16.901 1.00 89.81 83 LYS A O 1
ATOM 696 N N . LEU A 1 84 ? -11.303 2.154 15.718 1.00 90.06 84 LEU A N 1
ATOM 697 C CA . LEU A 1 84 ? -12.140 0.992 15.995 1.00 90.06 84 LEU A CA 1
ATOM 698 C C . LEU A 1 84 ? -12.285 0.732 17.501 1.00 90.06 84 LEU A C 1
ATOM 700 O O . LEU A 1 84 ? -13.391 0.500 17.979 1.00 90.06 84 LEU A O 1
ATOM 704 N N . SER A 1 85 ? -11.192 0.842 18.262 1.00 89.44 85 SER A N 1
ATOM 705 C CA . SER A 1 85 ? -11.190 0.659 19.720 1.00 89.44 85 SER A CA 1
ATOM 706 C C . SER A 1 85 ? -11.938 1.746 20.496 1.00 89.44 85 SER A C 1
ATOM 708 O O . SER A 1 85 ? -12.131 1.597 21.694 1.00 89.44 85 SER A O 1
ATOM 710 N N . LYS A 1 86 ? -12.259 2.882 19.866 1.00 88.94 86 LYS A N 1
ATOM 711 C CA . LYS A 1 86 ? -13.053 3.957 20.483 1.00 88.94 86 LYS A CA 1
ATOM 712 C C . LYS A 1 86 ? -14.551 3.796 20.230 1.00 88.94 86 LYS A C 1
ATOM 714 O O . LYS A 1 86 ? -15.333 4.477 20.886 1.00 88.94 86 LYS A O 1
ATOM 719 N N . ILE A 1 87 ? -14.920 2.985 19.239 1.00 85.81 87 ILE A N 1
ATOM 720 C CA . ILE A 1 87 ? -16.311 2.737 18.843 1.00 85.81 87 ILE A CA 1
ATOM 721 C C . ILE A 1 87 ? -16.833 1.453 19.504 1.00 85.81 87 ILE A C 1
ATOM 723 O O . ILE A 1 87 ? -17.999 1.411 19.887 1.00 85.81 87 ILE A O 1
ATOM 727 N N . LYS A 1 88 ? -15.973 0.431 19.631 1.00 74.81 88 LYS A N 1
ATOM 728 C CA . LYS A 1 88 ? -16.226 -0.793 20.411 1.00 74.81 88 LYS A CA 1
ATOM 729 C C . LYS A 1 88 ? -16.179 -0.521 21.911 1.00 74.81 88 LYS A C 1
ATOM 731 O O . LYS A 1 88 ? -16.982 -1.156 22.626 1.00 74.81 88 LYS A O 1
#

pLDDT: mean 80.53, std 12.47, range [38.34, 93.69]

Radius of gyration: 18.73 Å; Cα contacts (8 Å, |Δi|>4): 57; chains: 1; bounding box: 44×33×50 Å

Foldseek 3Di:
DDDPPPQDLVSLLVVLVVLLVVLVVLLVVLVPDQDDQFPDWDWDQDPVRDIDTHRPRDSPVVNVVSVVVSVVSVVSNVVSVVVNVVSD

Secondary structure (DSSP, 8-state):
--------HHHHHHHHHHHHHHHHHHHHHHHH----TTT-EEEEE-TTS-EEEEE---HHHHHHHHHHHHHHHHHHHHHHHHHHHHH-